Protein AF-A0A9X1MFQ5-F1 (afdb_monomer_lite)

Foldseek 3Di:
DDQAQDPDPDGLVDQPLPCALSNVLSCQAPNDPVSLVSLLVCLLVCLPGSSVVSLVVSCVPHPDNPSSVVSVVSSVCSVVVVPDDDD

Radius of gyration: 12.41 Å; chains: 1; bounding box: 33×30×33 Å

pLDDT: mean 91.89, std 13.29, range [35.19, 98.25]

Sequence (87 aa):
MALKFRNLTVSPQDPVEQWGVEGLLAAVERGDINDWRRIARALRTDPHGKVAQQLSEVAAAAENPAIPTLLQRIHRQALTGKTAPKP

Structure (mmCIF, N/CA/C/O backbone):
data_AF-A0A9X1MFQ5-F1
#
_entry.id   AF-A0A9X1MFQ5-F1
#
loop_
_atom_site.group_PDB
_atom_site.id
_atom_site.type_symbol
_atom_site.label_atom_id
_atom_site.label_alt_id
_atom_site.label_comp_id
_atom_site.label_asym_id
_atom_site.label_entity_id
_atom_site.label_seq_id
_atom_site.pdbx_PDB_ins_code
_atom_site.Cartn_x
_atom_site.Cartn_y
_atom_site.Cartn_z
_atom_site.occupancy
_atom_site.B_iso_or_equiv
_atom_site.auth_seq_id
_a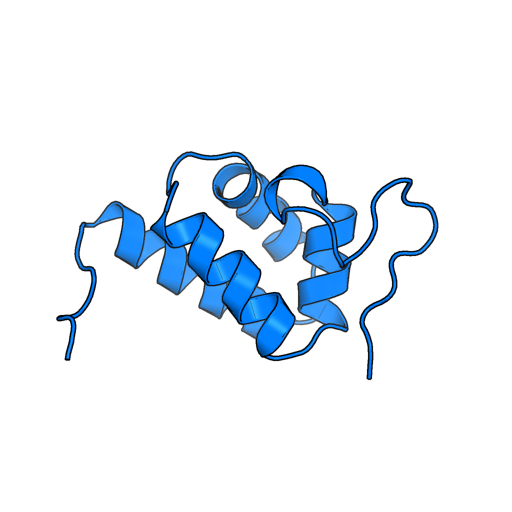tom_site.auth_comp_id
_atom_site.auth_asym_id
_atom_site.auth_atom_id
_atom_site.pdbx_PDB_model_num
ATOM 1 N N . MET A 1 1 ? -0.044 7.657 -17.312 1.00 61.47 1 MET A N 1
ATOM 2 C CA . MET A 1 1 ? 0.348 6.472 -18.116 1.00 61.47 1 MET A CA 1
ATOM 3 C C . MET A 1 1 ? -0.239 5.270 -17.395 1.00 61.47 1 MET A C 1
ATOM 5 O O . MET A 1 1 ? -0.223 5.300 -16.176 1.00 61.47 1 MET A O 1
ATOM 9 N N . ALA A 1 2 ? -0.808 4.275 -18.079 1.00 81.12 2 ALA A N 1
ATOM 10 C CA . ALA A 1 2 ? -1.449 3.162 -17.371 1.00 81.12 2 ALA A CA 1
ATOM 11 C C . ALA A 1 2 ? -0.408 2.339 -16.592 1.00 81.12 2 ALA A C 1
ATOM 13 O O . ALA A 1 2 ? 0.581 1.891 -17.183 1.00 81.12 2 ALA A O 1
ATOM 14 N N . LEU A 1 3 ? -0.641 2.146 -15.291 1.00 91.12 3 LEU A N 1
ATOM 15 C CA . LEU A 1 3 ? 0.138 1.253 -14.438 1.00 91.12 3 LEU A CA 1
ATOM 16 C C . LEU A 1 3 ? 0.207 -0.145 -15.071 1.00 91.12 3 LEU A C 1
ATOM 18 O O . LEU A 1 3 ? -0.769 -0.633 -15.643 1.00 91.12 3 LEU A O 1
ATOM 22 N N . LYS A 1 4 ? 1.373 -0.790 -14.987 1.00 91.81 4 LYS A N 1
ATOM 23 C CA . LYS A 1 4 ? 1.586 -2.166 -15.449 1.00 91.81 4 LYS A CA 1
ATOM 24 C C . LYS A 1 4 ? 2.378 -2.939 -14.410 1.00 91.81 4 LYS A C 1
ATOM 26 O O . LYS A 1 4 ? 3.444 -2.490 -13.983 1.00 91.81 4 LYS A O 1
ATOM 31 N N . PHE A 1 5 ? 1.882 -4.117 -14.059 1.00 92.94 5 PHE A N 1
ATOM 32 C CA . PHE A 1 5 ? 2.610 -5.066 -13.232 1.00 92.94 5 PHE A CA 1
ATOM 33 C C . PHE A 1 5 ? 3.479 -5.962 -14.109 1.00 92.94 5 PHE A C 1
ATOM 35 O O . PHE A 1 5 ? 3.057 -6.406 -15.177 1.00 92.94 5 PHE A O 1
ATOM 42 N N . ARG A 1 6 ? 4.724 -6.176 -13.683 1.00 87.12 6 ARG A N 1
ATOM 43 C CA . ARG A 1 6 ? 5.672 -7.079 -14.341 1.00 87.12 6 ARG A CA 1
ATOM 44 C C . ARG A 1 6 ? 5.865 -8.277 -13.427 1.00 87.12 6 ARG A C 1
ATOM 46 O O . ARG A 1 6 ? 5.998 -8.085 -12.226 1.00 87.12 6 ARG A O 1
ATOM 53 N N . ASN A 1 7 ? 5.886 -9.479 -13.996 1.00 88.94 7 ASN A N 1
ATOM 54 C CA . ASN A 1 7 ? 6.088 -10.732 -13.259 1.00 88.94 7 ASN A CA 1
ATOM 55 C C . ASN A 1 7 ? 5.035 -11.019 -12.164 1.00 88.94 7 ASN A C 1
ATOM 57 O O . ASN A 1 7 ? 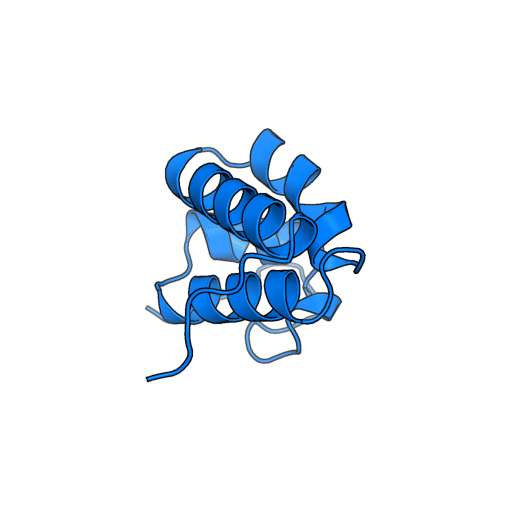5.301 -11.803 -11.260 1.00 88.94 7 ASN A O 1
ATOM 61 N N . LEU A 1 8 ? 3.841 -10.419 -12.253 1.00 91.81 8 LEU A N 1
ATOM 62 C CA . LEU A 1 8 ? 2.697 -10.734 -11.395 1.00 91.81 8 LEU A CA 1
ATOM 63 C C . LEU A 1 8 ? 1.592 -11.393 -12.221 1.00 91.81 8 LEU A C 1
ATOM 65 O O . LEU A 1 8 ? 1.392 -11.053 -13.386 1.00 91.81 8 LEU A O 1
ATOM 69 N N . THR A 1 9 ? 0.861 -12.318 -11.603 1.00 91.06 9 THR A N 1
ATOM 70 C CA . THR A 1 9 ? -0.312 -12.973 -12.207 1.00 91.06 9 THR A CA 1
ATOM 71 C C . THR A 1 9 ? -1.583 -12.127 -12.108 1.00 91.06 9 THR A C 1
ATOM 73 O O . THR A 1 9 ? -2.583 -12.457 -12.736 1.00 91.06 9 THR A O 1
ATOM 76 N N . VAL A 1 10 ? -1.546 -11.056 -11.314 1.00 92.12 10 VAL A N 1
ATOM 77 C CA . VAL A 1 10 ? -2.629 -10.085 -11.132 1.00 92.12 10 VAL A CA 1
ATOM 78 C C . VAL A 1 10 ? -2.411 -8.855 -12.011 1.00 92.12 10 VAL A C 1
ATOM 80 O O . VAL A 1 10 ? -1.285 -8.500 -12.365 1.00 92.12 10 VAL A O 1
ATOM 83 N N . SER A 1 11 ? -3.505 -8.191 -12.354 1.00 93.19 11 SER A N 1
ATOM 84 C CA . SER A 1 11 ? -3.569 -6.981 -13.163 1.00 93.19 11 SER A CA 1
ATOM 85 C C . SER A 1 11 ? -3.845 -5.751 -12.292 1.00 93.19 11 SER A C 1
ATOM 87 O O . SER A 1 11 ? -4.599 -5.835 -11.323 1.00 93.19 11 SER A O 1
ATOM 89 N N . PRO A 1 12 ? -3.368 -4.555 -12.682 1.00 93.81 12 PRO A N 1
ATOM 90 C CA . PRO A 1 12 ? -3.787 -3.290 -12.073 1.00 93.81 12 PRO A CA 1
ATOM 91 C C . PRO A 1 12 ? -5.300 -3.034 -12.132 1.00 93.81 12 PRO A C 1
ATOM 93 O O . PRO A 1 12 ? -5.796 -2.104 -11.507 1.00 93.81 12 PRO A O 1
ATOM 96 N N . GLN A 1 13 ? -6.066 -3.805 -12.903 1.00 93.38 13 GLN A N 1
ATOM 97 C CA . GLN A 1 13 ? -7.528 -3.707 -12.933 1.00 93.38 13 GLN A CA 1
ATOM 98 C C . GLN A 1 13 ? -8.197 -4.533 -11.827 1.00 93.38 13 GLN A C 1
ATOM 100 O O . GLN A 1 13 ? -9.298 -4.175 -11.412 1.00 93.38 13 GLN A O 1
ATOM 105 N N . ASP A 1 14 ? -7.512 -5.537 -11.278 1.00 96.19 14 ASP A N 1
ATOM 106 C CA . ASP A 1 14 ? -8.040 -6.404 -10.223 1.00 96.19 14 ASP A CA 1
ATOM 107 C C . ASP A 1 14 ? -8.280 -5.631 -8.916 1.00 96.19 14 ASP A C 1
ATOM 109 O O . ASP A 1 14 ? -7.731 -4.537 -8.729 1.00 96.19 14 ASP A O 1
ATOM 113 N N . PRO A 1 15 ? -9.095 -6.156 -7.984 1.00 96.62 15 PRO A N 1
ATOM 114 C CA . PRO A 1 15 ? -9.234 -5.575 -6.651 1.00 96.62 15 PRO A CA 1
ATOM 115 C C . PRO A 1 15 ? -7.870 -5.375 -5.974 1.00 96.62 15 PRO A C 1
ATOM 117 O O . PRO A 1 15 ? -7.000 -6.242 -6.051 1.00 96.62 15 PRO A O 1
ATOM 120 N N . VAL A 1 16 ? -7.682 -4.235 -5.303 1.00 97.19 16 VAL A N 1
ATOM 121 C CA . VAL A 1 16 ? -6.379 -3.840 -4.729 1.00 97.19 16 VAL A CA 1
ATOM 122 C C . VAL A 1 16 ? -5.893 -4.843 -3.684 1.00 97.19 16 VAL A C 1
ATOM 124 O O . VAL A 1 16 ? -4.699 -5.080 -3.538 1.00 97.19 16 VAL A O 1
ATOM 127 N N . GLU A 1 17 ? -6.825 -5.495 -2.998 1.00 96.62 17 GLU A N 1
ATOM 128 C CA . GLU A 1 17 ? -6.584 -6.535 -2.003 1.00 96.62 17 GLU A CA 1
ATOM 129 C C . GLU A 1 17 ? -5.900 -7.785 -2.588 1.00 96.62 17 GLU A C 1
ATOM 131 O O . GLU A 1 17 ? -5.405 -8.621 -1.830 1.00 96.62 17 GLU A O 1
ATOM 136 N N . GLN A 1 18 ? -5.881 -7.930 -3.918 1.00 96.88 18 GLN A N 1
ATOM 137 C CA . GLN A 1 18 ? -5.231 -9.032 -4.632 1.00 96.88 18 GLN A CA 1
ATOM 138 C C . GLN A 1 18 ? -3.829 -8.673 -5.140 1.00 96.88 18 GLN A C 1
ATOM 140 O O . GLN A 1 18 ? -3.078 -9.569 -5.511 1.00 96.88 18 GLN A O 1
ATOM 145 N N . TRP A 1 19 ? -3.452 -7.391 -5.152 1.00 96.81 19 TRP A N 1
ATOM 146 C CA . TRP A 1 19 ? -2.210 -6.929 -5.786 1.00 96.81 19 TRP A CA 1
ATOM 147 C C . TRP A 1 19 ? -0.940 -7.412 -5.081 1.00 96.81 19 TRP A C 1
ATOM 149 O O . TRP A 1 19 ? 0.113 -7.518 -5.711 1.00 96.81 19 TRP A O 1
ATOM 159 N N . GLY A 1 20 ? -1.036 -7.709 -3.783 1.00 97.12 20 GLY A N 1
ATOM 160 C CA . GLY A 1 20 ? 0.117 -8.061 -2.962 1.00 97.12 20 GLY A CA 1
ATOM 161 C C . GLY A 1 20 ? 1.087 -6.893 -2.763 1.00 97.12 20 GLY A C 1
ATOM 162 O O . GLY A 1 20 ? 0.859 -5.780 -3.238 1.00 97.12 20 GLY A O 1
ATOM 163 N N . VAL A 1 21 ? 2.192 -7.156 -2.063 1.00 97.38 21 VAL A N 1
ATOM 164 C CA . VAL A 1 21 ? 3.225 -6.148 -1.762 1.00 97.38 21 VAL A CA 1
ATOM 165 C C . VAL A 1 21 ? 3.825 -5.577 -3.046 1.00 97.38 21 VAL A C 1
ATOM 167 O O . VAL A 1 21 ? 3.832 -4.366 -3.223 1.00 97.38 21 VAL A O 1
ATOM 170 N N . GLU A 1 22 ? 4.232 -6.436 -3.982 1.00 96.94 22 GLU A N 1
ATOM 171 C CA . GLU A 1 22 ? 4.849 -6.028 -5.253 1.00 96.94 22 GLU A CA 1
ATOM 172 C C . GLU A 1 22 ? 3.928 -5.156 -6.120 1.00 96.94 22 GLU A C 1
ATOM 174 O O . GLU A 1 22 ? 4.362 -4.165 -6.712 1.00 96.94 22 GLU A O 1
ATOM 179 N N . GLY A 1 23 ? 2.635 -5.490 -6.191 1.00 97.62 23 GLY A N 1
ATOM 180 C CA . GLY A 1 23 ? 1.669 -4.695 -6.948 1.00 97.62 23 GLY A CA 1
ATOM 181 C C . GLY A 1 23 ? 1.395 -3.342 -6.287 1.00 97.62 23 GLY A C 1
ATOM 182 O O . GLY A 1 23 ? 1.326 -2.319 -6.970 1.00 97.62 23 GLY A O 1
ATOM 183 N N . LEU A 1 24 ? 1.306 -3.311 -4.953 1.00 97.94 24 LEU A N 1
ATOM 184 C CA . LEU A 1 24 ? 1.187 -2.067 -4.191 1.00 97.94 24 LEU A CA 1
ATOM 185 C C . LEU A 1 24 ? 2.438 -1.190 -4.336 1.00 97.94 24 LEU A C 1
ATOM 187 O O . LEU A 1 24 ? 2.304 0.007 -4.581 1.00 97.94 24 LEU A O 1
ATOM 191 N N . LEU A 1 25 ? 3.636 -1.772 -4.254 1.00 97.88 25 LEU A N 1
ATOM 192 C CA . LEU A 1 25 ? 4.909 -1.082 -4.459 1.00 97.88 25 LEU A CA 1
ATOM 193 C C . LEU A 1 25 ? 4.977 -0.467 -5.861 1.00 97.88 25 LEU A C 1
ATOM 195 O O . LEU A 1 25 ? 5.201 0.734 -6.007 1.00 97.88 25 LEU A O 1
ATOM 199 N N . ALA A 1 26 ? 4.646 -1.248 -6.892 1.00 97.12 26 ALA A N 1
ATOM 200 C CA . ALA A 1 26 ? 4.574 -0.757 -8.263 1.00 97.12 26 ALA A CA 1
ATOM 201 C C . ALA A 1 26 ? 3.585 0.413 -8.429 1.00 97.12 26 ALA A C 1
ATOM 203 O O . ALA A 1 26 ? 3.883 1.368 -9.150 1.00 97.12 26 ALA A O 1
ATOM 204 N N . ALA A 1 27 ? 2.418 0.349 -7.782 1.00 97.31 27 ALA A N 1
ATOM 205 C CA . ALA A 1 27 ? 1.412 1.410 -7.825 1.00 97.31 27 ALA A CA 1
ATOM 206 C C . ALA A 1 27 ? 1.879 2.688 -7.114 1.00 97.31 27 ALA A C 1
ATOM 208 O O . ALA A 1 27 ? 1.615 3.798 -7.571 1.00 97.31 27 ALA A O 1
ATOM 209 N N . VAL A 1 28 ? 2.589 2.540 -6.002 1.00 97.31 28 VAL A N 1
ATOM 210 C CA . VAL A 1 28 ? 3.117 3.654 -5.217 1.00 97.31 28 VAL A CA 1
ATOM 211 C C . VAL A 1 28 ? 4.262 4.370 -5.941 1.00 97.31 28 VAL A C 1
ATOM 213 O O . VAL A 1 28 ? 4.316 5.597 -5.909 1.00 97.31 28 VAL A O 1
ATOM 216 N N . GLU A 1 29 ? 5.136 3.632 -6.625 1.00 96.19 29 GLU A N 1
ATOM 217 C CA . GLU A 1 29 ? 6.297 4.199 -7.325 1.00 96.19 29 GLU A CA 1
ATOM 218 C C . GLU A 1 29 ? 5.974 4.739 -8.721 1.00 96.19 29 GLU A C 1
ATOM 220 O O . GLU A 1 29 ? 6.555 5.730 -9.159 1.00 96.19 29 GLU A O 1
ATOM 225 N N . ARG A 1 30 ? 5.084 4.061 -9.455 1.00 95.38 30 ARG A N 1
ATOM 226 C CA . ARG A 1 30 ? 4.862 4.314 -10.891 1.00 95.38 30 ARG A CA 1
ATOM 227 C C . ARG A 1 30 ? 3.404 4.556 -11.264 1.00 95.38 30 ARG A C 1
ATOM 229 O O . ARG A 1 30 ? 3.130 4.876 -12.421 1.00 95.38 30 ARG A O 1
ATOM 236 N N . GLY A 1 31 ? 2.480 4.335 -10.332 1.00 95.38 31 GLY A N 1
ATOM 237 C CA . GLY A 1 31 ? 1.056 4.574 -10.541 1.00 95.38 31 GLY A CA 1
ATOM 238 C C . GLY A 1 31 ? 0.705 6.055 -10.502 1.00 95.38 31 GLY A C 1
ATOM 239 O O . GLY A 1 31 ? 1.553 6.920 -10.278 1.00 95.38 31 GLY A O 1
ATOM 240 N N . ASP A 1 32 ? -0.571 6.342 -10.731 1.00 95.75 32 ASP A N 1
ATOM 241 C CA . ASP A 1 32 ? -1.105 7.699 -10.687 1.00 95.75 32 ASP A CA 1
ATOM 242 C C . ASP A 1 32 ? -2.142 7.893 -9.570 1.00 95.75 32 ASP A C 1
ATOM 244 O O . ASP A 1 32 ? -2.421 7.010 -8.755 1.00 95.75 32 ASP A O 1
ATOM 248 N N . ILE A 1 33 ? -2.729 9.091 -9.514 1.00 95.94 33 ILE A N 1
ATOM 249 C CA . ILE A 1 33 ? -3.694 9.452 -8.476 1.00 95.94 33 ILE A CA 1
ATOM 250 C C . ILE A 1 33 ? -4.914 8.520 -8.428 1.00 95.94 33 ILE A C 1
ATOM 252 O O . ILE A 1 33 ? -5.510 8.363 -7.361 1.00 95.94 33 ILE A O 1
ATOM 256 N N . ASN A 1 34 ? -5.302 7.886 -9.537 1.00 96.12 34 ASN A N 1
ATOM 257 C CA . ASN A 1 34 ? -6.407 6.932 -9.548 1.00 96.12 34 ASN A CA 1
ATOM 258 C C . ASN A 1 34 ? -6.017 5.636 -8.835 1.00 96.12 34 ASN A C 1
ATOM 260 O O . ASN A 1 34 ? -6.804 5.134 -8.029 1.00 96.12 34 ASN A O 1
ATOM 264 N N . ASP A 1 35 ? -4.799 5.142 -9.054 1.00 96.88 35 ASP A N 1
ATOM 265 C CA . ASP A 1 35 ? -4.274 3.960 -8.364 1.00 96.88 35 ASP A CA 1
ATOM 266 C C . ASP A 1 35 ? -4.180 4.221 -6.856 1.00 96.88 35 ASP A C 1
ATOM 268 O O . ASP A 1 35 ? -4.697 3.453 -6.039 1.00 96.88 35 ASP A O 1
ATOM 272 N N . TRP A 1 36 ? -3.632 5.377 -6.470 1.00 97.56 36 TRP A N 1
ATOM 273 C CA . TRP A 1 36 ? -3.508 5.758 -5.061 1.00 97.56 36 TRP A CA 1
ATOM 274 C C . TRP A 1 36 ? -4.870 5.946 -4.386 1.00 97.56 36 TRP A C 1
ATOM 276 O O . TRP A 1 36 ? -5.044 5.585 -3.220 1.00 97.56 36 TRP A O 1
ATOM 286 N N . ARG A 1 37 ? -5.877 6.458 -5.109 1.00 97.44 37 ARG A N 1
ATOM 287 C CA . ARG A 1 37 ? -7.258 6.555 -4.605 1.00 97.44 37 ARG A CA 1
ATOM 288 C C . ARG A 1 37 ? -7.874 5.186 -4.347 1.00 97.44 37 ARG A C 1
ATOM 290 O O . ARG A 1 37 ? -8.636 5.061 -3.387 1.00 97.44 37 ARG A O 1
ATOM 297 N N . ARG A 1 38 ? -7.559 4.170 -5.155 1.00 97.62 38 ARG A N 1
ATOM 298 C CA . ARG A 1 38 ? -8.038 2.799 -4.924 1.00 97.62 38 ARG A CA 1
ATOM 299 C C . ARG A 1 38 ? -7.421 2.206 -3.660 1.00 97.62 38 ARG A C 1
ATOM 301 O O . ARG A 1 38 ? -8.165 1.680 -2.836 1.00 97.62 38 ARG A O 1
ATOM 308 N N . ILE A 1 39 ? -6.116 2.392 -3.449 1.00 98.19 39 ILE A N 1
ATOM 309 C CA . ILE A 1 39 ? -5.430 1.968 -2.216 1.00 98.19 39 ILE A CA 1
ATOM 310 C C . ILE A 1 39 ? -6.015 2.693 -0.997 1.00 98.19 39 ILE A C 1
ATOM 312 O O . ILE A 1 39 ? -6.411 2.061 -0.020 1.00 98.19 39 ILE A O 1
ATOM 316 N N . ALA A 1 40 ? -6.158 4.019 -1.068 1.00 98.12 40 ALA A N 1
ATOM 317 C CA . ALA A 1 40 ? -6.746 4.810 0.011 1.00 98.12 40 ALA A CA 1
ATOM 318 C C . ALA A 1 40 ? -8.191 4.397 0.332 1.00 98.12 40 ALA A C 1
ATOM 320 O O . ALA A 1 40 ? -8.593 4.426 1.494 1.00 98.12 40 ALA A O 1
ATOM 321 N N . ARG A 1 41 ? -8.984 4.018 -0.680 1.00 97.69 41 ARG A N 1
ATOM 322 C CA . ARG A 1 41 ? -10.336 3.485 -0.477 1.00 97.69 41 ARG A CA 1
ATOM 323 C C . ARG A 1 41 ? -10.290 2.154 0.267 1.00 97.69 41 ARG A C 1
ATOM 325 O O . ARG A 1 41 ? -10.998 2.038 1.259 1.00 97.69 41 ARG A O 1
ATOM 332 N N . ALA A 1 42 ? -9.441 1.216 -0.152 1.00 97.50 42 ALA A N 1
ATOM 333 C CA . ALA A 1 42 ? -9.282 -0.071 0.526 1.00 97.50 42 ALA A CA 1
ATOM 334 C C . ALA A 1 42 ? -8.897 0.111 2.006 1.00 97.50 42 ALA A C 1
ATOM 336 O O . ALA A 1 42 ? -9.554 -0.440 2.881 1.00 97.50 42 ALA A O 1
ATOM 337 N N . LEU A 1 43 ? -7.932 0.992 2.300 1.00 97.12 43 LEU A N 1
ATOM 338 C CA . LEU A 1 43 ? -7.504 1.308 3.673 1.00 97.12 43 LEU A CA 1
ATOM 339 C C . LEU A 1 43 ? -8.607 1.924 4.546 1.00 97.12 43 LEU A C 1
ATOM 341 O O . LEU A 1 43 ? -8.595 1.752 5.760 1.00 97.12 43 LEU A O 1
ATOM 345 N N . ARG A 1 44 ? -9.535 2.687 3.956 1.00 96.31 44 ARG A N 1
ATOM 346 C CA . ARG A 1 44 ? -10.675 3.263 4.689 1.00 96.31 44 ARG A CA 1
ATOM 347 C C . ARG A 1 44 ? -11.811 2.266 4.871 1.00 96.31 44 ARG A C 1
ATOM 349 O O . ARG A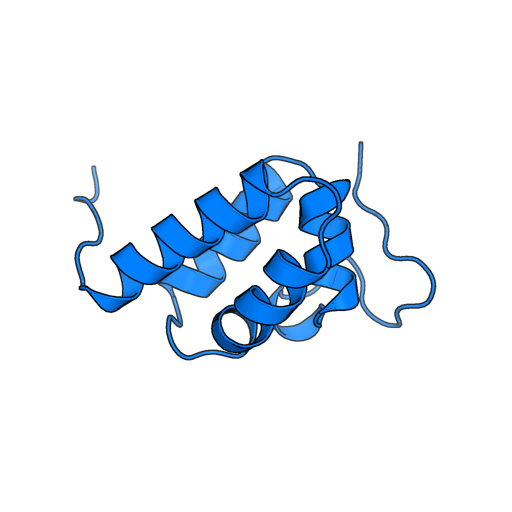 1 44 ? -12.507 2.339 5.875 1.00 96.31 44 ARG A O 1
ATOM 356 N N . THR A 1 45 ? -12.034 1.403 3.883 1.00 95.75 45 THR A N 1
ATOM 357 C CA . THR A 1 45 ? -13.093 0.391 3.911 1.00 95.75 45 THR A CA 1
ATOM 358 C C . THR A 1 45 ? -12.748 -0.742 4.867 1.00 95.75 45 THR A C 1
ATOM 360 O O . THR A 1 45 ? -13.618 -1.163 5.621 1.00 95.75 45 THR A O 1
ATOM 363 N N . ASP A 1 46 ? -11.494 -1.194 4.868 1.00 96.12 46 ASP A N 1
ATOM 364 C CA . ASP A 1 46 ? -11.006 -2.236 5.766 1.00 96.12 46 ASP A CA 1
ATOM 365 C C . ASP A 1 46 ? -9.637 -1.848 6.365 1.00 96.12 46 ASP A C 1
ATOM 367 O O . ASP A 1 46 ? -8.582 -2.247 5.859 1.00 96.12 46 ASP A O 1
ATOM 371 N N . PRO A 1 47 ? -9.627 -1.052 7.454 1.00 96.12 47 PRO A N 1
ATOM 372 C CA . PRO A 1 47 ? -8.396 -0.578 8.092 1.00 96.12 47 PRO A CA 1
ATOM 373 C C . PRO A 1 47 ? -7.540 -1.683 8.722 1.00 96.12 47 PRO A C 1
ATOM 375 O O . PRO A 1 47 ? -6.387 -1.431 9.070 1.00 96.12 47 PRO A O 1
ATOM 378 N N . HIS A 1 48 ? -8.081 -2.891 8.890 1.00 95.56 48 HIS A N 1
ATOM 379 C CA . HIS A 1 48 ? -7.366 -4.052 9.429 1.00 95.56 48 HIS A CA 1
ATOM 380 C C . HIS A 1 48 ? -7.087 -5.122 8.359 1.00 95.56 48 HIS A C 1
ATOM 382 O O . HIS A 1 48 ? -6.487 -6.158 8.659 1.00 95.56 48 HIS A O 1
ATOM 388 N N . GLY A 1 49 ? -7.494 -4.854 7.115 1.00 96.00 49 GLY A N 1
ATOM 389 C CA . GLY A 1 49 ? -7.413 -5.771 5.990 1.00 96.00 49 GLY A CA 1
ATOM 390 C C . GLY A 1 49 ? -6.016 -5.950 5.410 1.00 96.00 49 GLY A C 1
ATOM 391 O O . GLY A 1 49 ? -5.029 -5.356 5.844 1.00 96.00 49 GLY A O 1
ATOM 392 N N . LYS A 1 50 ? -5.941 -6.759 4.348 1.00 96.62 50 LYS A N 1
ATOM 393 C CA . LYS A 1 50 ? -4.674 -7.149 3.701 1.00 96.62 50 LYS A CA 1
ATOM 394 C C . LYS A 1 50 ? -3.841 -5.953 3.239 1.00 96.62 50 LYS A C 1
ATOM 396 O O . LYS A 1 50 ? -2.644 -5.909 3.497 1.00 96.62 50 LYS A O 1
ATOM 401 N N . VAL A 1 51 ? -4.481 -4.959 2.620 1.00 97.94 51 VAL A N 1
ATOM 402 C CA . VAL A 1 51 ? -3.798 -3.749 2.126 1.00 97.94 51 VAL A CA 1
ATOM 403 C C . VAL A 1 51 ? -3.153 -2.973 3.277 1.00 97.94 51 VAL A C 1
ATOM 405 O O . VAL A 1 51 ? -2.035 -2.489 3.138 1.00 97.94 51 VAL A O 1
ATOM 408 N N . ALA A 1 52 ? -3.822 -2.892 4.431 1.00 97.44 52 ALA A N 1
ATOM 409 C CA . ALA A 1 52 ? -3.276 -2.252 5.624 1.00 97.44 52 ALA A CA 1
ATOM 410 C C . ALA A 1 52 ? -2.075 -3.018 6.196 1.00 97.44 52 ALA A C 1
ATOM 412 O O . ALA A 1 52 ? -1.084 -2.403 6.582 1.00 97.44 52 ALA A O 1
ATOM 413 N N . GLN A 1 53 ? -2.146 -4.351 6.214 1.00 96.62 53 GLN A N 1
ATOM 414 C CA . GLN A 1 53 ? -1.062 -5.211 6.699 1.00 96.62 53 GLN A CA 1
ATOM 415 C C . GLN A 1 53 ? 0.189 -5.129 5.810 1.00 96.62 53 GLN A C 1
ATOM 417 O O . GLN A 1 53 ? 1.302 -5.132 6.322 1.00 96.62 53 GLN A O 1
ATOM 422 N N . GLN A 1 54 ? 0.008 -5.008 4.493 1.00 97.88 54 GLN A N 1
ATOM 423 C CA . GLN A 1 54 ? 1.097 -4.941 3.509 1.00 97.88 54 GLN A CA 1
ATOM 424 C C . GLN A 1 54 ? 1.726 -3.544 3.388 1.00 97.88 54 GLN A C 1
ATOM 426 O O . GLN A 1 54 ? 2.843 -3.402 2.895 1.00 97.88 54 GLN A O 1
ATOM 431 N N . LEU A 1 55 ? 1.029 -2.494 3.832 1.00 97.62 55 LEU A N 1
ATOM 432 C CA . LEU A 1 55 ? 1.461 -1.107 3.647 1.00 97.62 55 LEU A CA 1
ATOM 433 C C . LEU A 1 55 ? 2.779 -0.771 4.365 1.00 97.62 55 LEU A C 1
ATOM 435 O O . LEU A 1 55 ? 3.522 0.092 3.898 1.00 97.62 55 LEU A O 1
ATOM 439 N N . SER A 1 56 ? 3.078 -1.418 5.494 1.00 94.88 56 SER A N 1
ATOM 440 C CA . SER A 1 56 ? 4.349 -1.226 6.207 1.00 94.88 56 SER A CA 1
ATOM 441 C C . SER A 1 56 ? 5.539 -1.717 5.382 1.00 94.88 56 SER A C 1
ATOM 443 O O . SER A 1 56 ? 6.538 -1.010 5.281 1.00 94.88 56 SER A O 1
ATOM 445 N N . GLU A 1 57 ? 5.407 -2.884 4.754 1.00 97.56 57 GLU A N 1
ATOM 446 C CA . GLU A 1 57 ? 6.426 -3.480 3.890 1.00 97.56 57 GLU A CA 1
ATOM 447 C C . GLU A 1 57 ? 6.645 -2.635 2.632 1.00 97.56 57 GLU A C 1
ATOM 449 O O . GLU A 1 57 ? 7.776 -2.284 2.308 1.00 97.56 57 GLU A O 1
ATOM 454 N N . VAL A 1 58 ? 5.557 -2.186 1.998 1.00 97.88 58 VAL A N 1
ATOM 455 C CA . VAL A 1 58 ? 5.618 -1.267 0.849 1.00 97.88 58 VAL A CA 1
ATOM 456 C C . VAL A 1 58 ? 6.340 0.030 1.211 1.00 97.88 58 VAL A C 1
ATOM 458 O O . VAL A 1 58 ? 7.164 0.515 0.444 1.00 97.88 58 VAL A O 1
ATOM 461 N N . ALA A 1 59 ? 6.055 0.602 2.383 1.00 97.00 59 ALA A N 1
ATOM 462 C CA . ALA A 1 59 ? 6.703 1.833 2.823 1.00 97.00 59 ALA A CA 1
ATOM 463 C C . ALA A 1 59 ? 8.195 1.657 3.132 1.00 97.00 59 ALA A C 1
ATOM 465 O O . ALA A 1 59 ? 8.949 2.613 2.972 1.00 97.00 59 ALA A O 1
ATOM 466 N N . ALA A 1 60 ? 8.612 0.468 3.571 1.00 96.94 60 ALA A N 1
ATOM 467 C CA . ALA A 1 60 ? 10.019 0.148 3.794 1.00 96.94 60 ALA A CA 1
ATOM 468 C C . ALA A 1 60 ? 10.780 -0.121 2.483 1.00 96.94 60 ALA A C 1
ATOM 470 O O . ALA A 1 60 ? 11.980 0.132 2.424 1.00 96.94 60 ALA A O 1
ATOM 471 N N . ALA A 1 61 ? 10.093 -0.627 1.454 1.00 97.44 61 ALA A N 1
ATOM 472 C CA . ALA A 1 61 ? 10.690 -0.990 0.169 1.00 97.44 61 ALA A CA 1
ATOM 473 C C . ALA A 1 61 ? 10.699 0.145 -0.872 1.00 97.44 61 ALA A C 1
ATOM 475 O O . ALA A 1 61 ? 11.529 0.123 -1.776 1.00 97.44 61 ALA A O 1
ATOM 476 N N . ALA A 1 62 ? 9.785 1.115 -0.771 1.00 97.25 62 ALA A N 1
ATOM 477 C CA . ALA A 1 62 ? 9.641 2.184 -1.759 1.00 97.25 62 ALA A CA 1
ATOM 478 C C . ALA A 1 62 ? 10.863 3.110 -1.824 1.00 97.25 62 ALA A C 1
ATOM 480 O O . ALA A 1 62 ? 11.301 3.648 -0.807 1.00 97.25 62 ALA A O 1
ATOM 481 N N . GLU A 1 63 ? 11.338 3.390 -3.042 1.00 96.81 63 GLU A N 1
ATOM 482 C CA . GLU A 1 63 ? 12.450 4.327 -3.270 1.00 96.81 63 GLU A CA 1
ATOM 483 C C . GLU A 1 63 ? 12.102 5.761 -2.827 1.00 96.81 63 GLU A C 1
ATOM 485 O O . GLU A 1 63 ? 12.928 6.473 -2.253 1.00 96.81 63 GLU A O 1
ATOM 490 N N . ASN A 1 64 ? 10.853 6.189 -3.057 1.00 95.94 64 ASN A N 1
ATOM 491 C CA . ASN A 1 64 ? 10.351 7.497 -2.637 1.00 95.94 64 ASN A CA 1
ATOM 492 C C . ASN A 1 64 ? 9.275 7.359 -1.540 1.00 95.94 64 ASN A C 1
ATOM 494 O O . ASN A 1 64 ? 8.188 6.835 -1.805 1.00 95.94 64 ASN A O 1
ATOM 498 N N . PRO A 1 65 ? 9.500 7.907 -0.329 1.00 95.50 65 PRO A N 1
ATOM 499 C CA . PRO A 1 65 ? 8.592 7.727 0.800 1.00 95.50 65 PRO A CA 1
ATOM 500 C C . PRO A 1 65 ? 7.348 8.628 0.766 1.00 95.50 65 PRO A C 1
ATOM 502 O O . PRO A 1 65 ? 6.476 8.473 1.624 1.00 95.50 65 PRO A O 1
ATOM 505 N N . ALA A 1 66 ? 7.215 9.560 -0.187 1.00 97.00 66 ALA A N 1
ATOM 506 C CA . ALA A 1 66 ? 6.131 10.547 -0.198 1.00 97.00 66 ALA A CA 1
ATOM 507 C C . ALA A 1 66 ? 4.728 9.911 -0.246 1.00 97.00 66 ALA A C 1
ATOM 509 O O . ALA A 1 66 ? 3.874 10.206 0.596 1.00 97.00 66 ALA A O 1
ATOM 510 N N . ILE A 1 67 ? 4.493 9.012 -1.206 1.00 98.00 67 ILE A N 1
ATOM 511 C CA . ILE A 1 67 ? 3.199 8.338 -1.371 1.00 98.00 67 ILE A CA 1
ATOM 512 C C . ILE A 1 67 ? 2.937 7.294 -0.267 1.00 98.00 67 ILE A C 1
ATOM 514 O O . ILE A 1 67 ? 1.844 7.345 0.307 1.00 98.00 67 ILE A O 1
ATOM 518 N N . PRO A 1 68 ? 3.887 6.414 0.127 1.00 97.88 68 PRO A N 1
ATOM 519 C CA . PRO A 1 68 ? 3.677 5.531 1.276 1.00 97.88 68 PRO A CA 1
ATOM 520 C C . PRO A 1 68 ? 3.334 6.294 2.559 1.00 97.88 68 PRO A C 1
ATOM 522 O O . PRO A 1 68 ? 2.390 5.927 3.256 1.00 97.88 68 PRO A O 1
ATOM 525 N N . THR A 1 69 ? 4.033 7.397 2.847 1.00 98.06 69 THR A N 1
ATOM 526 C CA . THR A 1 69 ? 3.780 8.220 4.042 1.00 98.06 69 THR A CA 1
ATOM 527 C C . THR A 1 69 ? 2.372 8.819 4.021 1.00 98.06 69 THR A C 1
ATOM 529 O O . THR A 1 69 ? 1.668 8.817 5.036 1.00 98.06 69 THR A O 1
ATOM 532 N N . LEU A 1 70 ? 1.918 9.302 2.859 1.00 97.88 70 LEU A N 1
ATOM 533 C CA . LEU A 1 70 ? 0.551 9.793 2.684 1.00 97.88 70 LEU A CA 1
ATOM 534 C C . LEU A 1 70 ? -0.482 8.685 2.938 1.00 97.88 70 LEU A C 1
ATOM 536 O O . LEU A 1 70 ? -1.453 8.902 3.668 1.00 97.88 70 LEU A O 1
ATOM 540 N N . LEU A 1 71 ? -0.274 7.495 2.372 1.00 98.25 71 LEU A N 1
ATOM 541 C CA . LEU A 1 71 ? -1.166 6.350 2.557 1.00 98.25 71 LEU A CA 1
ATOM 542 C C . LEU A 1 71 ? -1.195 5.880 4.018 1.00 98.25 71 LEU A C 1
ATOM 544 O O . LEU A 1 71 ? -2.276 5.643 4.553 1.00 98.25 71 LEU A O 1
ATOM 548 N N . GLN A 1 72 ? -0.051 5.845 4.706 1.00 98.00 72 GLN A N 1
ATOM 549 C CA . GLN A 1 72 ? 0.030 5.535 6.138 1.00 98.00 72 GLN A CA 1
ATOM 550 C C . GLN A 1 72 ? -0.718 6.561 6.993 1.00 98.00 72 GLN A C 1
ATOM 552 O O . GLN A 1 72 ? -1.385 6.206 7.969 1.00 98.00 72 GLN A O 1
ATOM 557 N N . ARG A 1 73 ? -0.657 7.847 6.629 1.00 97.44 73 ARG A N 1
ATOM 558 C CA . ARG A 1 73 ? -1.451 8.886 7.295 1.00 97.44 73 ARG A CA 1
ATOM 559 C C . ARG A 1 73 ? -2.949 8.641 7.109 1.00 97.44 73 ARG A C 1
ATOM 561 O O . ARG A 1 73 ? -3.693 8.755 8.081 1.00 97.44 73 ARG A O 1
ATOM 568 N N . ILE A 1 74 ? -3.388 8.295 5.897 1.00 96.88 74 ILE A N 1
ATOM 569 C CA . ILE A 1 74 ? -4.794 7.960 5.611 1.00 96.88 74 ILE A CA 1
ATOM 570 C C . ILE A 1 74 ? -5.228 6.723 6.405 1.00 96.88 74 ILE A C 1
ATOM 572 O O . ILE A 1 74 ? -6.298 6.730 7.009 1.00 96.88 74 ILE A O 1
ATOM 576 N N . HIS A 1 75 ? -4.392 5.687 6.451 1.00 97.31 75 HIS A N 1
ATOM 577 C CA . HIS A 1 75 ? -4.649 4.475 7.225 1.00 97.31 75 HIS A CA 1
ATOM 578 C C . HIS A 1 75 ? -4.828 4.780 8.716 1.00 97.31 75 HIS A C 1
ATOM 580 O O . HIS A 1 75 ? -5.823 4.383 9.316 1.00 97.31 75 HIS A O 1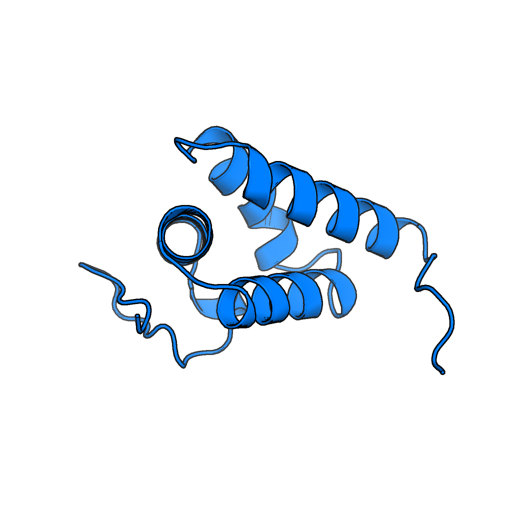
ATOM 586 N N . ARG A 1 76 ? -3.940 5.592 9.302 1.00 96.75 76 ARG A N 1
ATOM 587 C CA . ARG A 1 76 ? -4.050 6.027 10.705 1.00 96.75 76 ARG A CA 1
ATOM 588 C C . ARG A 1 76 ? -5.338 6.810 10.982 1.00 96.75 76 ARG A C 1
ATOM 590 O O . ARG A 1 76 ? -5.946 6.656 12.039 1.00 96.75 76 ARG A O 1
ATOM 597 N N . GLN A 1 77 ? -5.778 7.647 10.042 1.00 95.31 77 GLN A N 1
ATOM 598 C CA . GLN A 1 77 ? -7.070 8.337 10.149 1.00 95.31 77 GLN A CA 1
ATOM 599 C C . GLN A 1 77 ? -8.246 7.354 10.134 1.00 95.31 77 GLN A C 1
ATOM 601 O O . GLN A 1 77 ? -9.183 7.524 10.911 1.00 95.31 77 GLN A O 1
ATOM 606 N N . ALA A 1 78 ? -8.179 6.311 9.305 1.00 94.19 78 ALA A N 1
ATOM 607 C CA . ALA A 1 78 ? -9.205 5.277 9.255 1.00 94.19 78 ALA A CA 1
ATOM 608 C C . ALA A 1 78 ? -9.291 4.479 10.571 1.00 94.19 78 ALA A C 1
ATOM 610 O O . ALA A 1 78 ? -10.389 4.255 11.070 1.00 94.19 78 ALA A O 1
ATOM 611 N N . LEU A 1 79 ? -8.148 4.157 11.191 1.00 93.50 79 LEU A N 1
ATOM 612 C CA . LEU A 1 79 ? -8.092 3.497 12.506 1.00 93.50 79 LEU A CA 1
ATOM 613 C C . LEU A 1 79 ? -8.718 4.331 13.635 1.00 93.50 79 LEU A C 1
ATOM 615 O O . LEU A 1 79 ? -9.233 3.781 14.601 1.00 93.50 79 LEU A O 1
ATOM 619 N N . THR A 1 80 ? -8.678 5.660 13.530 1.00 91.12 80 THR A N 1
ATOM 620 C CA . THR A 1 80 ? -9.210 6.567 14.566 1.00 91.12 80 THR A CA 1
ATOM 621 C C . THR A 1 80 ? -10.687 6.917 14.368 1.00 91.12 80 THR A C 1
ATOM 623 O O . THR A 1 80 ? -11.210 7.762 15.091 1.00 91.12 80 THR A O 1
ATOM 626 N N . GLY A 1 81 ? -11.369 6.319 13.381 1.00 74.25 81 GLY A N 1
ATOM 627 C CA . GLY A 1 81 ? -12.774 6.615 13.075 1.00 74.25 81 GLY A CA 1
ATOM 628 C C . GLY A 1 81 ? -13.019 8.042 12.566 1.00 74.25 81 GLY A C 1
ATOM 629 O O . GLY A 1 81 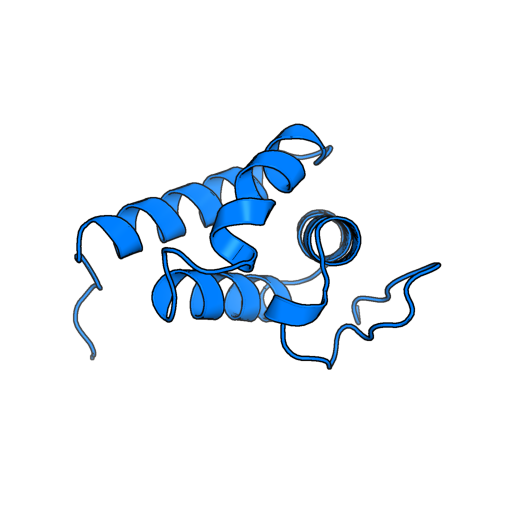? -14.162 8.442 12.358 1.00 74.25 81 GLY A O 1
ATOM 630 N N . LYS A 1 82 ? -11.960 8.829 12.328 1.00 61.19 82 LYS A N 1
ATOM 631 C CA . LYS A 1 82 ? -12.050 10.202 11.826 1.00 61.19 82 LYS A CA 1
ATOM 632 C C . LYS A 1 82 ? -12.178 10.187 10.303 1.00 61.19 82 LYS A C 1
ATOM 634 O O . LYS A 1 82 ? -11.340 10.726 9.583 1.00 61.19 82 LYS A O 1
ATOM 639 N N . THR A 1 83 ? -13.230 9.557 9.790 1.00 57.47 83 THR A N 1
ATOM 640 C CA . THR A 1 83 ? -13.673 9.807 8.417 1.00 57.47 83 THR A CA 1
ATOM 641 C C . THR A 1 83 ? -14.221 11.231 8.372 1.00 57.47 83 THR A C 1
ATOM 643 O O . THR A 1 83 ? -15.239 11.523 8.994 1.00 57.47 83 THR A O 1
ATOM 646 N N . ALA A 1 84 ? -13.506 12.136 7.701 1.00 47.16 84 ALA A N 1
ATOM 647 C CA . ALA A 1 84 ? -13.967 13.498 7.433 1.00 47.16 84 ALA A CA 1
ATOM 648 C C . ALA A 1 84 ? -15.404 13.496 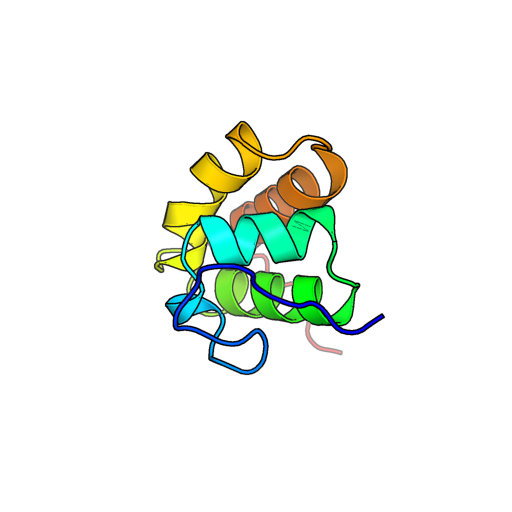6.855 1.00 47.16 84 ALA A C 1
ATOM 650 O O . ALA A 1 84 ? -15.772 12.533 6.172 1.00 47.16 84 ALA A O 1
ATOM 651 N N . PRO A 1 85 ? -16.211 14.538 7.139 1.00 37.97 85 PRO A N 1
ATOM 652 C CA . PRO A 1 85 ? -17.634 14.565 6.815 1.00 37.97 85 PRO A CA 1
ATOM 653 C C . PRO A 1 85 ? -17.882 14.373 5.316 1.00 37.97 85 PRO A C 1
ATOM 655 O O . PRO A 1 85 ? -17.156 14.901 4.471 1.00 37.97 85 PRO A O 1
ATOM 658 N N . LYS A 1 86 ? -18.920 13.593 5.004 1.00 35.19 86 LYS A N 1
ATOM 659 C CA . LYS A 1 86 ? -19.482 13.469 3.657 1.00 35.19 86 LYS A CA 1
ATOM 660 C C . LYS A 1 86 ? -20.094 14.832 3.265 1.00 35.19 86 LYS A C 1
ATOM 662 O O . LYS A 1 86 ? -20.754 15.410 4.129 1.00 35.19 86 LYS A O 1
ATOM 667 N N . PRO A 1 87 ? -19.843 15.351 2.047 1.00 47.00 87 PRO A N 1
ATOM 668 C CA . PRO A 1 87 ? -20.467 16.585 1.568 1.00 47.00 87 PRO A CA 1
ATOM 669 C C . PRO A 1 87 ? -21.986 16.446 1.444 1.00 47.00 87 PRO A C 1
ATOM 671 O O . PRO A 1 87 ? -22.460 15.299 1.237 1.00 47.00 87 PRO A O 1
#

Organism: NCBI:txid2886935

Secondary structure (DSSP, 8-state):
-----SS-SS-TTS-GGGSHHHHHHHHHHH--HHHHHHHHHHHHH-TTSHHHHHHHHHHHH-S--HHHHHHHHHHHHHHTT--PPP-